Protein AF-A0A4Q9V3T0-F1 (afdb_monomer)

Organism: NCBI:txid2529275

Foldseek 3Di:
DDAAEAEEEALVLVVPDDVVLCPDPCNLPRYAYEPLRLVVNPDDPCNVSNVSRYDYDDPQLVVQLVVLVVPDDPPDPQCHNPVVRPNPCLSSSLSSQLVQQVVQVPDPRRHAYEYEDPRPVSCVSCVVSVHHYDYSVVVVVVSVVVD

Solvent-accessible surface area (backbone atoms only — not comparable to full-atom values): 8317 Å² total; per-residue (Å²): 133,86,73,53,64,34,37,39,48,38,50,70,39,56,69,71,49,52,73,70,58,65,65,31,70,52,42,66,71,34,39,36,28,38,46,59,29,55,70,66,59,67,83,53,98,59,42,79,62,56,60,75,29,53,38,82,82,47,75,67,35,54,54,39,30,51,59,54,57,72,72,52,55,95,84,59,48,75,48,40,26,78,93,73,75,39,46,77,32,44,52,50,49,50,18,45,45,50,51,54,39,62,64,25,72,80,47,95,81,46,57,45,53,30,39,32,41,81,51,66,45,56,47,53,52,26,56,78,65,79,39,53,68,43,38,49,69,60,49,51,51,56,49,64,79,59,109

pLDDT: mean 91.75, std 6.43, range [48.56, 98.25]

Sequence (147 aa):
MDIDTHYFLDTNALTRLHPKERTGNFFMKNCHIPSSVLNEVGDPIDKGKLSTLEYPINAKILEIVKRIMEKLDIHDTSLVNLYSNKGTADPFLVATAIYARDLEATKLFSTLYIVVSNDKAVRKICDCFDVETIDSTTFLTILKDNT

Mean predicted aligned error: 3.74 Å

Nearest PDB structures (foldseek):
  7qhy-assembly1_A  TM=5.490E-01  e=2.026E-03  Kluyveromyces lactis
  2hww-assembly2_B  TM=4.978E-01  e=1.595E-03  Homo sapiens
  7qhy-assembly2_B  TM=5.522E-01  e=4.414E-03  Kluyveromyces lactis
  5mq9-assembly1_A  TM=4.587E-01  e=3.938E-01  Bacillus subtilis subsp. subtilis str. 168
  5mq9-assembly2_B  TM=4.984E-01  e=9.670E-01  Bacillus subtilis subsp. subtilis str. 168

InterPro domains:
  IPR029060 PIN-like domain superfamily [SSF88723] (6-143)

Secondary structure (DSSP, 8-state):
-PPPEEEEE-HHHHHHS-TTGGGSHHHHHHEEEEHHHHHHS---TTHHHHGGGEE---HHHHHHHHHHHTTS-TT--SS-BTTTTBSTTHHHHHHHHHHHHHHHTT-SSPPEEEEE---HHHHHHHHHTT-EEE-HHHHHHHHHHT-

Structure (mmCIF, N/CA/C/O backbone):
data_AF-A0A4Q9V3T0-F1
#
_entry.id   AF-A0A4Q9V3T0-F1
#
loop_
_atom_site.group_PDB
_atom_site.id
_atom_site.type_symbol
_atom_site.label_atom_id
_atom_site.label_alt_id
_atom_site.label_comp_id
_atom_site.label_asym_id
_atom_site.label_entity_id
_atom_site.label_seq_id
_atom_site.pdbx_PDB_ins_code
_atom_site.Cartn_x
_atom_site.Cartn_y
_atom_site.Cartn_z
_atom_site.occupancy
_atom_site.B_iso_or_equiv
_atom_site.auth_seq_id
_atom_site.auth_comp_id
_atom_site.auth_asym_id
_atom_site.auth_atom_id
_atom_site.pdbx_PDB_model_num
ATOM 1 N N . MET A 1 1 ? -24.823 -2.079 5.001 1.00 48.56 1 MET A N 1
ATOM 2 C CA . MET A 1 1 ? -23.751 -2.564 5.888 1.00 48.56 1 MET A CA 1
ATOM 3 C C . MET A 1 1 ? -22.500 -1.959 5.305 1.00 48.56 1 MET A C 1
ATOM 5 O O . MET A 1 1 ? -22.189 -2.295 4.169 1.00 48.56 1 MET A O 1
ATOM 9 N N . ASP A 1 2 ? -21.922 -0.966 5.972 1.00 69.06 2 ASP A N 1
ATOM 10 C CA . ASP A 1 2 ? -20.731 -0.299 5.444 1.00 69.06 2 ASP A CA 1
ATOM 11 C C . ASP A 1 2 ? -19.568 -1.288 5.486 1.00 69.06 2 ASP A C 1
ATOM 13 O O . ASP A 1 2 ? -19.353 -1.958 6.499 1.00 69.06 2 ASP A O 1
ATOM 17 N N . ILE A 1 3 ? -18.886 -1.445 4.355 1.00 82.00 3 ILE A N 1
ATOM 18 C CA . ILE A 1 3 ? -17.708 -2.303 4.249 1.00 82.00 3 ILE A CA 1
ATOM 19 C C . ILE A 1 3 ? -16.568 -1.581 4.963 1.00 82.00 3 ILE A C 1
ATOM 21 O O . ILE A 1 3 ? -16.237 -0.442 4.625 1.00 82.00 3 ILE A O 1
ATOM 25 N N . ASP A 1 4 ? -15.973 -2.240 5.954 1.00 92.94 4 ASP A N 1
ATOM 26 C CA . ASP A 1 4 ? -14.787 -1.720 6.623 1.00 92.94 4 ASP A CA 1
ATOM 27 C C . ASP A 1 4 ? -13.656 -1.585 5.598 1.00 92.94 4 ASP A C 1
ATOM 29 O O . ASP A 1 4 ? -13.293 -2.561 4.946 1.00 92.94 4 ASP A O 1
ATOM 33 N N . THR A 1 5 ? -13.156 -0.364 5.398 1.00 96.00 5 THR A N 1
ATOM 34 C CA . THR A 1 5 ? -12.222 -0.041 4.311 1.00 96.00 5 THR A CA 1
ATOM 35 C C . THR A 1 5 ? -10.966 0.607 4.866 1.00 96.00 5 THR A C 1
ATOM 37 O O . THR A 1 5 ? -11.026 1.568 5.639 1.00 96.00 5 THR A O 1
ATOM 40 N N . HIS A 1 6 ? -9.823 0.092 4.437 1.00 97.50 6 HIS A N 1
ATOM 41 C CA . HIS A 1 6 ? -8.502 0.525 4.846 1.00 97.50 6 HIS A CA 1
ATOM 42 C C . HIS A 1 6 ? -7.625 0.862 3.638 1.00 97.50 6 HIS A C 1
ATOM 44 O O . HIS A 1 6 ? -7.780 0.300 2.554 1.00 97.50 6 HIS A O 1
ATOM 50 N N . TYR A 1 7 ? -6.681 1.778 3.841 1.00 97.88 7 TYR A N 1
ATOM 51 C CA . TYR A 1 7 ? -5.894 2.380 2.768 1.00 97.88 7 TYR A CA 1
ATOM 52 C C . TYR A 1 7 ? -4.398 2.213 3.015 1.00 97.88 7 TYR A C 1
ATOM 54 O O . TY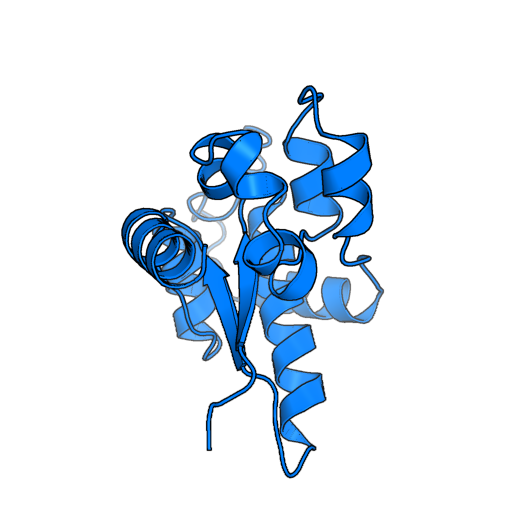R A 1 7 ? -3.908 2.565 4.086 1.00 97.88 7 TYR A O 1
ATOM 62 N N . PHE A 1 8 ? -3.666 1.732 2.012 1.00 97.94 8 PHE A N 1
ATOM 63 C CA . PHE A 1 8 ? -2.205 1.780 1.979 1.00 97.94 8 PHE A CA 1
ATOM 64 C C . PHE A 1 8 ? -1.754 2.911 1.064 1.00 97.94 8 PHE A C 1
ATOM 66 O O . PHE A 1 8 ? -2.127 2.936 -0.106 1.00 97.94 8 PHE A O 1
ATOM 73 N N . LEU A 1 9 ? -0.954 3.842 1.576 1.00 94.62 9 LEU A N 1
ATOM 74 C CA . LEU A 1 9 ? -0.525 5.015 0.816 1.00 94.62 9 LEU A CA 1
ATOM 75 C C . LEU A 1 9 ? 0.925 4.877 0.356 1.00 94.62 9 LEU A C 1
ATOM 77 O O . LEU A 1 9 ? 1.765 4.406 1.122 1.00 94.62 9 LEU A O 1
ATOM 81 N N . ASP A 1 10 ? 1.216 5.334 -0.863 1.00 92.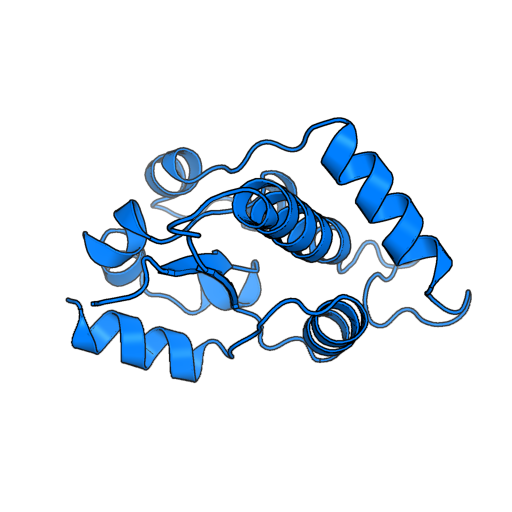12 10 ASP A N 1
ATOM 82 C CA . ASP A 1 10 ? 2.591 5.559 -1.316 1.00 92.12 10 ASP A CA 1
ATOM 83 C C . ASP A 1 10 ? 3.167 6.888 -0.778 1.00 92.12 10 ASP A C 1
ATOM 85 O O . ASP A 1 10 ? 2.463 7.744 -0.223 1.00 92.12 10 ASP A O 1
ATOM 89 N N . THR A 1 11 ? 4.477 7.079 -0.949 1.00 89.06 11 THR A N 1
ATOM 90 C CA . THR A 1 11 ? 5.189 8.293 -0.519 1.00 89.06 11 THR A CA 1
ATOM 91 C C . THR A 1 11 ? 4.620 9.557 -1.182 1.00 89.06 11 THR A C 1
ATOM 93 O O . THR A 1 11 ? 4.511 10.618 -0.556 1.00 89.06 11 THR A O 1
ATOM 96 N N . ASN A 1 12 ? 4.201 9.466 -2.445 1.00 88.38 12 ASN A N 1
ATOM 97 C CA . ASN A 1 12 ? 3.681 10.600 -3.211 1.00 88.38 12 ASN A CA 1
ATOM 98 C C . ASN A 1 12 ? 2.284 11.034 -2.739 1.00 88.38 12 ASN A C 1
ATOM 100 O O . ASN A 1 12 ? 1.993 12.226 -2.665 1.00 88.38 12 ASN A O 1
ATOM 104 N N . ALA A 1 13 ? 1.421 10.089 -2.389 1.00 90.81 13 ALA A N 1
ATOM 105 C CA . ALA A 1 13 ? 0.111 10.316 -1.810 1.00 90.81 13 ALA A CA 1
ATOM 106 C C . ALA A 1 13 ? 0.267 10.924 -0.416 1.00 90.81 13 ALA A C 1
ATOM 108 O O . ALA A 1 13 ? -0.346 11.951 -0.130 1.00 90.81 13 ALA A O 1
ATOM 109 N N . LEU A 1 14 ? 1.162 10.380 0.418 1.00 90.81 14 LEU A N 1
ATOM 110 C CA . LEU A 1 14 ? 1.442 10.910 1.759 1.00 90.81 14 LEU A CA 1
ATOM 111 C C . LEU A 1 14 ? 1.960 12.351 1.743 1.00 90.81 14 LEU A C 1
ATOM 113 O O . LEU A 1 14 ? 1.580 13.155 2.598 1.00 90.81 14 LEU A O 1
ATOM 117 N N . THR A 1 15 ? 2.831 12.696 0.794 1.00 88.06 15 THR A N 1
ATOM 118 C CA . THR A 1 15 ? 3.405 14.050 0.678 1.00 88.06 15 THR A CA 1
ATOM 119 C C . THR A 1 15 ? 2.416 15.085 0.145 1.00 88.06 15 THR A C 1
ATOM 121 O O . THR A 1 15 ? 2.603 16.277 0.385 1.00 88.06 15 THR A O 1
ATOM 124 N N . ARG A 1 16 ? 1.340 14.654 -0.525 1.00 89.75 16 ARG A N 1
ATOM 125 C CA . ARG A 1 16 ? 0.256 15.530 -0.999 1.00 89.75 16 ARG A CA 1
ATOM 126 C C . ARG A 1 16 ? -0.744 15.919 0.088 1.00 89.75 16 ARG A C 1
ATOM 128 O O . ARG A 1 16 ? -1.457 16.902 -0.094 1.00 89.75 16 ARG A O 1
ATOM 135 N N . LEU A 1 17 ? -0.799 15.171 1.187 1.00 90.31 17 LEU A N 1
ATOM 136 C CA . LEU A 1 17 ? -1.679 15.464 2.316 1.00 90.31 17 LEU A CA 1
ATOM 137 C C . LEU A 1 17 ? -1.060 16.520 3.232 1.00 90.31 17 LEU A C 1
ATOM 139 O O . LEU A 1 17 ? 0.120 16.453 3.592 1.00 90.31 17 LEU A O 1
ATOM 143 N N . HIS A 1 18 ? -1.875 17.469 3.681 1.00 89.94 18 HIS A N 1
ATOM 144 C CA . HIS A 1 18 ? -1.472 18.425 4.702 1.00 89.94 18 HIS A CA 1
ATOM 145 C C . HIS A 1 18 ? -1.306 17.704 6.058 1.00 89.94 18 HIS A C 1
ATOM 147 O O . HIS A 1 18 ? -2.102 16.820 6.379 1.00 89.94 18 HIS A O 1
ATOM 153 N N . PRO A 1 19 ? -0.366 18.106 6.939 1.00 88.44 19 PRO A N 1
ATOM 154 C CA . PRO A 1 19 ? -0.193 17.469 8.255 1.00 88.44 19 PRO A CA 1
ATOM 155 C C . PRO A 1 19 ? -1.474 17.393 9.109 1.00 88.44 19 PRO A C 1
ATOM 157 O O . PRO A 1 19 ? -1.654 16.484 9.913 1.00 88.44 19 PRO A O 1
ATOM 160 N N . LYS A 1 20 ? -2.401 18.342 8.928 1.00 88.38 20 LYS A N 1
ATOM 161 C CA . LYS A 1 20 ? -3.723 18.311 9.581 1.00 88.38 20 LYS A CA 1
ATOM 162 C C . LYS A 1 20 ? -4.592 17.145 9.093 1.00 88.38 20 LYS A C 1
ATOM 164 O O . LYS A 1 20 ? -5.267 16.526 9.901 1.00 88.38 20 LYS A O 1
ATOM 169 N N . GLU A 1 21 ? -4.539 16.828 7.803 1.00 91.06 21 GLU A N 1
ATOM 170 C CA . GLU A 1 21 ? -5.271 15.707 7.200 1.00 91.06 21 GLU A CA 1
ATOM 171 C C . GLU A 1 21 ? -4.667 14.370 7.654 1.00 91.06 21 GLU A C 1
ATOM 173 O O . GLU A 1 21 ? -5.393 13.477 8.079 1.00 91.06 21 GLU A O 1
ATOM 178 N N . ARG A 1 22 ? -3.328 14.276 7.701 1.00 90.56 22 ARG A N 1
ATOM 179 C CA . ARG A 1 22 ? -2.591 13.084 8.176 1.00 90.56 22 ARG A CA 1
ATOM 180 C C . ARG A 1 22 ? -2.740 12.788 9.666 1.00 90.56 22 ARG A C 1
ATOM 182 O O . ARG A 1 22 ? -2.277 11.763 10.147 1.00 90.56 22 ARG A O 1
ATOM 189 N N . THR A 1 23 ? -3.341 13.702 10.419 1.00 88.88 23 THR A N 1
ATOM 190 C CA . THR A 1 23 ? -3.559 13.546 11.861 1.00 88.88 23 THR A CA 1
ATOM 191 C C . THR A 1 23 ? -5.036 13.520 12.237 1.00 88.88 23 THR A C 1
ATOM 193 O O . THR A 1 23 ? -5.352 13.445 13.424 1.00 88.88 23 THR A O 1
ATOM 196 N N . GLY A 1 24 ? -5.931 13.556 11.245 1.00 90.81 24 GLY A N 1
ATOM 197 C CA . GLY A 1 24 ? -7.368 13.408 11.442 1.00 90.81 24 GLY A CA 1
ATOM 198 C C . GLY A 1 24 ? -7.754 11.987 11.857 1.00 90.81 24 GLY A C 1
ATOM 199 O O . GLY A 1 24 ? -7.066 11.020 11.534 1.00 90.81 24 GLY A O 1
ATOM 200 N N . ASN A 1 25 ? -8.886 11.855 12.554 1.00 92.94 25 ASN A N 1
ATOM 201 C CA . ASN A 1 25 ? -9.349 10.574 13.101 1.00 92.94 25 ASN A CA 1
ATOM 202 C C . ASN A 1 25 ? -9.530 9.501 12.022 1.00 92.94 25 ASN A C 1
ATOM 204 O O . ASN A 1 25 ? -9.120 8.362 12.230 1.00 92.94 25 ASN A O 1
ATOM 208 N N . PHE A 1 26 ? -10.109 9.869 10.875 1.00 94.56 26 PHE A N 1
AT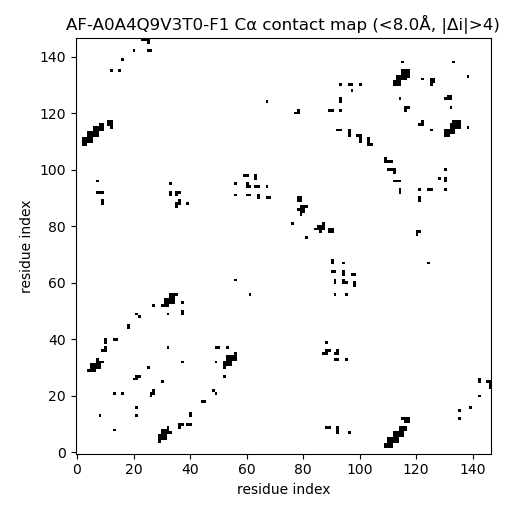OM 209 C CA . PHE A 1 26 ? -10.282 8.952 9.752 1.00 94.56 26 PHE A CA 1
ATOM 210 C C . PHE A 1 26 ? -8.935 8.417 9.260 1.00 94.56 26 PHE 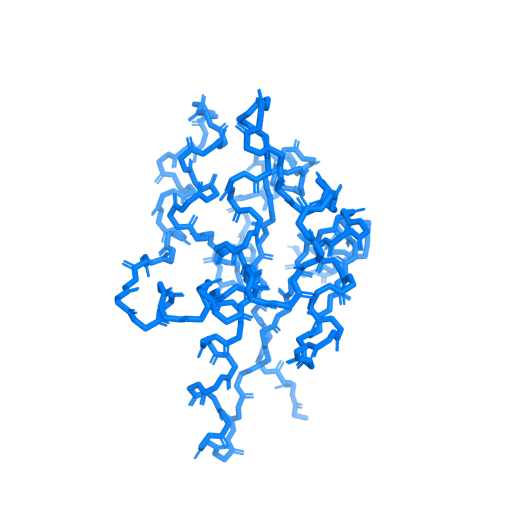A C 1
ATOM 212 O O . PHE A 1 26 ? -8.736 7.208 9.189 1.00 94.56 26 PHE A O 1
ATOM 219 N N . PHE A 1 27 ? -7.975 9.311 9.000 1.00 95.19 27 PHE A N 1
ATOM 220 C CA . PHE A 1 27 ? -6.647 8.918 8.538 1.00 95.19 27 PHE A CA 1
ATOM 221 C C . PHE A 1 27 ? -5.961 7.989 9.545 1.00 95.19 27 PHE A C 1
ATOM 223 O O . PHE A 1 27 ? -5.517 6.905 9.183 1.00 95.19 27 PHE A O 1
ATOM 230 N N . MET A 1 28 ? -5.957 8.364 10.826 1.00 94.62 28 MET A N 1
ATOM 231 C CA . MET A 1 28 ? -5.295 7.584 11.874 1.00 94.62 28 MET A CA 1
ATOM 232 C C . MET A 1 28 ? -5.934 6.210 12.124 1.00 94.62 28 MET A C 1
ATOM 234 O O . MET A 1 28 ? -5.276 5.328 12.668 1.00 94.62 28 MET A O 1
ATOM 238 N N . LYS A 1 29 ? -7.211 6.027 11.773 1.00 95.12 29 LYS A N 1
ATOM 239 C CA . LYS A 1 29 ? -7.938 4.768 11.972 1.00 95.12 29 LYS A CA 1
ATOM 240 C C . LYS A 1 29 ? -7.886 3.860 10.744 1.00 95.12 29 LYS A C 1
ATOM 242 O O . LYS A 1 29 ? -7.775 2.645 10.888 1.00 95.12 29 LYS A O 1
ATOM 247 N N . ASN A 1 30 ? -8.003 4.437 9.552 1.00 96.50 30 ASN A N 1
ATOM 248 C CA . ASN A 1 30 ? -8.235 3.690 8.318 1.00 96.50 30 ASN A CA 1
ATOM 249 C C . ASN A 1 30 ? -6.989 3.595 7.426 1.00 96.50 30 ASN A C 1
ATOM 251 O O . ASN A 1 30 ? -6.988 2.798 6.491 1.00 96.50 30 ASN A O 1
ATOM 255 N N . CYS A 1 31 ? -5.924 4.353 7.692 1.00 96.56 31 CYS A N 1
ATOM 256 C CA . CYS A 1 31 ? -4.715 4.338 6.866 1.00 96.56 31 CYS A CA 1
ATOM 257 C C . CYS A 1 31 ? -3.579 3.539 7.499 1.00 96.56 31 CYS A C 1
ATOM 259 O O . CYS A 1 31 ? -3.391 3.546 8.712 1.00 96.56 31 CYS A O 1
ATOM 261 N N . HIS A 1 32 ? -2.788 2.906 6.640 1.00 96.56 32 HIS A N 1
ATOM 262 C CA . HIS A 1 32 ? -1.611 2.121 6.986 1.00 96.56 32 HIS A CA 1
ATOM 263 C C . HIS A 1 32 ? -0.461 2.476 6.045 1.00 96.56 32 HIS A C 1
ATOM 265 O O . HIS A 1 32 ? -0.668 2.783 4.868 1.00 96.56 32 HIS A O 1
ATOM 271 N N . ILE A 1 33 ? 0.767 2.420 6.550 1.00 95.00 33 ILE A N 1
ATOM 272 C CA . ILE A 1 33 ? 1.972 2.794 5.807 1.00 95.00 33 ILE A CA 1
ATOM 273 C C . ILE A 1 33 ? 2.968 1.639 5.905 1.00 95.00 33 ILE A C 1
ATOM 275 O O . ILE A 1 33 ? 3.513 1.411 6.984 1.00 95.00 33 ILE A O 1
ATOM 279 N N . PRO A 1 34 ? 3.245 0.902 4.817 1.00 95.19 34 PRO A N 1
ATOM 280 C CA . PRO A 1 34 ? 4.270 -0.139 4.837 1.00 95.19 34 PRO A CA 1
ATOM 281 C C . PRO A 1 34 ? 5.616 0.415 5.321 1.00 95.19 34 PRO A C 1
ATOM 283 O O . PRO A 1 34 ? 5.991 1.521 4.924 1.00 95.19 34 PRO A O 1
ATOM 286 N N . SER A 1 35 ? 6.378 -0.344 6.121 1.00 93.44 35 SER A N 1
ATOM 287 C CA . SER A 1 35 ? 7.676 0.131 6.648 1.00 93.44 35 SER A CA 1
ATOM 288 C C . SER A 1 35 ? 8.615 0.637 5.545 1.00 93.44 35 SER A C 1
ATOM 290 O O . SER A 1 35 ? 9.363 1.590 5.745 1.00 93.44 35 SER A O 1
ATOM 292 N N . SER A 1 36 ? 8.567 0.022 4.358 1.00 90.75 36 SER A N 1
ATOM 293 C CA . SER A 1 36 ? 9.334 0.446 3.181 1.00 90.75 36 SER A CA 1
ATOM 294 C C . SER A 1 36 ? 8.996 1.871 2.731 1.00 90.75 36 SER A C 1
ATOM 296 O O . SER A 1 36 ? 9.907 2.640 2.443 1.00 90.75 36 SER A O 1
ATOM 298 N N . VAL A 1 37 ? 7.709 2.228 2.713 1.00 92.25 37 VAL A N 1
ATOM 299 C CA . VAL A 1 37 ? 7.223 3.569 2.357 1.00 92.25 37 VAL A CA 1
ATOM 300 C C . VAL A 1 37 ? 7.577 4.560 3.462 1.00 92.25 37 VAL A C 1
ATOM 302 O O . VAL A 1 37 ? 8.081 5.647 3.192 1.00 92.25 37 VAL A O 1
ATOM 305 N N . LEU A 1 38 ? 7.385 4.175 4.728 1.00 90.81 38 LEU A N 1
ATOM 306 C CA . LEU A 1 38 ? 7.704 5.036 5.868 1.00 90.81 38 LEU A CA 1
ATOM 307 C C . LEU A 1 38 ? 9.188 5.446 5.884 1.00 90.81 38 LEU A C 1
ATOM 309 O O . LEU A 1 38 ? 9.508 6.590 6.205 1.00 90.81 38 LEU A O 1
ATOM 313 N N . ASN A 1 39 ? 10.081 4.535 5.491 1.00 87.62 39 ASN A N 1
ATOM 314 C CA . ASN A 1 39 ? 11.515 4.804 5.372 1.00 87.62 39 ASN A CA 1
ATOM 315 C C . ASN A 1 39 ? 11.867 5.752 4.209 1.00 87.62 39 ASN A C 1
ATOM 317 O O . ASN A 1 39 ? 12.905 6.409 4.263 1.00 87.62 39 ASN A O 1
ATOM 321 N N . GLU A 1 40 ? 11.024 5.845 3.177 1.00 86.94 40 GLU A N 1
ATOM 322 C CA . GLU A 1 40 ? 11.235 6.718 2.013 1.00 86.94 40 GLU A CA 1
ATOM 323 C C . GLU A 1 40 ? 10.723 8.149 2.245 1.00 86.94 40 GLU A C 1
ATOM 325 O O . GLU A 1 40 ? 11.309 9.110 1.747 1.00 86.94 40 GLU A O 1
ATOM 330 N N . VAL A 1 41 ? 9.676 8.313 3.060 1.00 83.38 41 VAL A N 1
ATOM 331 C CA . VAL A 1 41 ? 9.012 9.600 3.361 1.00 83.38 41 VAL A CA 1
ATOM 332 C C . VAL A 1 41 ? 9.943 10.651 4.007 1.00 83.38 41 VAL A C 1
ATOM 334 O O . VAL A 1 41 ? 9.604 11.836 4.062 1.00 83.38 41 VAL A O 1
ATOM 337 N N . GLY A 1 42 ? 11.143 10.269 4.452 1.00 79.62 42 GLY A N 1
ATOM 338 C CA . GLY A 1 42 ? 12.146 11.189 4.991 1.00 79.62 42 GLY A CA 1
ATOM 339 C C . GLY A 1 42 ? 11.867 11.567 6.447 1.00 79.62 42 GLY A C 1
ATOM 340 O O . GLY A 1 42 ? 11.740 10.689 7.304 1.00 79.62 42 GLY A O 1
ATOM 341 N N . ASP A 1 43 ? 11.821 12.868 6.755 1.00 81.00 43 ASP A N 1
ATOM 342 C CA . ASP A 1 43 ? 11.631 13.371 8.127 1.00 81.00 43 ASP A CA 1
ATOM 343 C C . ASP A 1 43 ? 10.542 14.457 8.238 1.00 81.00 43 ASP A C 1
ATOM 345 O O . ASP A 1 43 ? 10.832 15.625 8.505 1.00 81.00 43 ASP A O 1
ATOM 349 N N . PRO A 1 44 ? 9.264 14.118 7.977 1.00 80.25 44 PRO A N 1
ATOM 350 C CA . PRO A 1 44 ? 8.174 15.076 8.117 1.00 80.25 44 PRO A CA 1
ATOM 351 C C . PRO A 1 44 ? 7.937 15.451 9.590 1.00 80.25 44 PRO A C 1
ATOM 353 O O . PRO A 1 44 ? 8.174 14.660 10.500 1.00 80.25 44 PRO A O 1
ATOM 356 N N . ILE A 1 45 ? 7.394 16.649 9.831 1.00 81.12 45 ILE A N 1
ATOM 357 C CA . ILE A 1 45 ? 7.161 17.192 11.185 1.00 81.12 45 ILE A CA 1
ATOM 358 C C . ILE A 1 45 ? 6.274 16.297 12.074 1.00 81.12 45 ILE A C 1
ATOM 360 O O . ILE A 1 45 ? 6.369 16.312 13.297 1.00 81.12 45 ILE A O 1
ATOM 364 N N . ASP A 1 46 ? 5.407 15.508 11.451 1.00 84.38 46 ASP A N 1
ATOM 365 C CA . ASP A 1 46 ? 4.456 14.570 12.040 1.00 84.38 46 ASP A CA 1
ATOM 366 C C . ASP A 1 46 ? 4.907 13.105 11.922 1.00 84.38 46 ASP A C 1
ATOM 368 O O . ASP A 1 46 ? 4.105 12.201 12.164 1.00 84.38 46 ASP A O 1
ATOM 372 N N . LYS A 1 47 ? 6.186 12.840 11.616 1.00 85.19 47 LYS A N 1
ATOM 373 C CA . LYS A 1 47 ? 6.735 11.480 11.477 1.00 85.19 47 LYS A CA 1
ATOM 374 C C . LYS A 1 47 ? 6.411 10.580 12.659 1.00 85.19 47 LYS A C 1
ATOM 376 O O . LYS A 1 47 ? 6.003 9.451 12.444 1.00 85.19 47 LYS A O 1
ATOM 381 N N . GLY A 1 48 ? 6.508 11.088 13.889 1.00 86.00 48 GLY A N 1
ATOM 382 C CA . GLY A 1 48 ? 6.179 10.304 15.083 1.00 86.00 48 GLY A CA 1
ATOM 383 C C . GLY A 1 48 ? 4.741 9.771 15.088 1.00 86.00 48 GLY A C 1
ATOM 384 O O . GLY A 1 48 ? 4.506 8.682 15.598 1.00 86.00 48 GLY A O 1
ATOM 385 N N . LYS A 1 49 ? 3.790 10.496 14.482 1.00 88.31 49 LYS A N 1
ATOM 386 C CA . LYS A 1 49 ? 2.412 10.020 14.289 1.00 88.31 49 LYS A CA 1
ATOM 387 C C . LYS A 1 49 ? 2.301 9.082 13.090 1.00 88.31 49 LYS A C 1
ATOM 389 O O . LYS A 1 49 ? 1.632 8.066 13.191 1.00 88.31 49 LYS A O 1
ATOM 394 N N . LEU A 1 50 ? 2.981 9.370 11.981 1.00 90.44 50 LEU A N 1
ATOM 395 C CA . LEU A 1 50 ? 2.997 8.466 10.822 1.00 90.44 50 LEU A CA 1
ATOM 396 C C . LEU A 1 50 ? 3.588 7.094 11.173 1.00 90.44 50 LEU A C 1
ATOM 398 O O . LEU A 1 50 ? 3.085 6.077 10.709 1.00 90.44 50 LEU A O 1
ATOM 402 N N . SER A 1 51 ? 4.586 7.048 12.056 1.00 91.62 51 SER A N 1
ATOM 403 C CA . SER A 1 51 ? 5.169 5.803 12.557 1.00 91.62 51 SER A CA 1
ATOM 404 C C . SER A 1 51 ? 4.184 4.936 13.341 1.00 91.62 51 SER A C 1
ATOM 406 O O . SER A 1 51 ? 4.380 3.730 13.409 1.00 91.62 51 SER A O 1
ATOM 408 N N . THR A 1 52 ? 3.101 5.489 13.902 1.00 94.06 52 THR A N 1
ATOM 409 C CA . THR A 1 52 ? 2.073 4.659 14.559 1.00 94.06 52 THR A CA 1
ATOM 410 C C . THR A 1 52 ? 1.165 3.945 13.560 1.00 94.06 52 THR A C 1
ATOM 412 O O . THR A 1 52 ? 0.395 3.082 13.964 1.00 94.06 52 THR A O 1
ATOM 415 N N . LEU A 1 53 ? 1.229 4.320 12.280 1.00 95.19 53 LEU A N 1
ATOM 416 C CA . LEU A 1 53 ? 0.497 3.692 11.177 1.00 95.19 53 LEU A CA 1
ATOM 417 C C . LEU A 1 53 ? 1.365 2.683 10.420 1.00 95.19 53 LEU A C 1
ATOM 419 O O . LEU A 1 53 ? 0.980 2.223 9.346 1.00 95.19 53 LEU A O 1
ATOM 423 N N . GLU A 1 54 ? 2.554 2.374 10.942 1.00 95.25 54 GLU A N 1
ATOM 424 C CA . GLU A 1 54 ? 3.474 1.444 10.308 1.00 95.25 54 GLU A CA 1
ATOM 425 C C . GLU A 1 54 ? 2.839 0.057 10.154 1.00 95.25 54 GLU A C 1
ATOM 427 O O . GLU A 1 54 ? 2.381 -0.558 11.119 1.00 95.25 54 GLU A O 1
ATOM 432 N N . TYR A 1 55 ? 2.874 -0.461 8.929 1.00 95.81 55 TYR A N 1
ATOM 433 C CA . TYR A 1 55 ? 2.564 -1.845 8.624 1.00 95.81 55 TYR A CA 1
ATOM 434 C C . TYR A 1 55 ? 3.877 -2.622 8.436 1.00 95.81 55 TYR A C 1
ATOM 436 O O . TYR A 1 55 ? 4.584 -2.395 7.444 1.00 95.81 55 TYR A O 1
ATOM 444 N N . PRO A 1 56 ? 4.226 -3.535 9.362 1.00 94.75 56 PRO A N 1
ATOM 445 C CA . PRO A 1 56 ? 5.533 -4.174 9.377 1.00 94.75 56 PRO A CA 1
ATOM 446 C C . PRO A 1 56 ? 5.713 -5.144 8.210 1.00 94.75 56 PRO A C 1
ATOM 448 O O . PRO A 1 56 ? 4.855 -5.984 7.923 1.00 94.75 56 PRO A O 1
ATOM 451 N N . ILE A 1 57 ? 6.885 -5.085 7.579 1.00 93.56 57 ILE A N 1
ATOM 452 C CA . ILE A 1 57 ? 7.277 -6.047 6.546 1.00 93.56 57 ILE A CA 1
ATOM 453 C C . ILE A 1 57 ? 7.691 -7.369 7.200 1.00 93.56 57 ILE A C 1
ATOM 455 O O . ILE A 1 57 ? 8.570 -7.413 8.059 1.00 93.56 57 ILE A O 1
ATOM 459 N N . ASN A 1 58 ? 7.079 -8.467 6.759 1.00 94.81 58 ASN A N 1
ATOM 460 C CA . ASN A 1 58 ? 7.377 -9.818 7.229 1.00 94.81 58 ASN A CA 1
ATOM 461 C C . ASN A 1 58 ? 7.819 -10.738 6.073 1.00 94.81 58 ASN A C 1
ATOM 463 O O . ASN A 1 58 ? 7.802 -10.361 4.898 1.00 94.81 58 ASN A O 1
ATOM 467 N N . ALA A 1 59 ? 8.202 -11.975 6.401 1.00 96.81 59 ALA A N 1
ATOM 468 C CA . ALA A 1 59 ? 8.686 -12.945 5.416 1.00 96.81 59 ALA A CA 1
ATOM 469 C C . ALA A 1 59 ? 7.662 -13.274 4.312 1.00 96.81 59 ALA A C 1
ATOM 471 O O . ALA A 1 59 ? 8.058 -13.546 3.180 1.00 96.81 59 ALA A O 1
ATOM 472 N N . LYS A 1 60 ? 6.357 -13.219 4.611 1.00 97.25 60 LYS A N 1
ATOM 473 C CA . LYS A 1 60 ? 5.294 -13.466 3.627 1.00 97.25 60 LYS A CA 1
ATOM 474 C C . LYS A 1 60 ? 5.147 -12.320 2.638 1.00 97.25 60 LYS A C 1
ATOM 476 O O . LYS A 1 60 ? 4.995 -12.571 1.446 1.00 97.25 60 LYS A O 1
ATOM 481 N N . ILE A 1 61 ? 5.303 -11.083 3.096 1.00 97.19 61 ILE A N 1
ATOM 482 C CA . ILE A 1 61 ? 5.361 -9.924 2.201 1.00 97.19 61 ILE A CA 1
ATOM 483 C C . ILE A 1 61 ? 6.574 -10.041 1.268 1.00 97.19 61 ILE A C 1
ATOM 485 O O . ILE A 1 61 ? 6.429 -9.855 0.065 1.00 97.19 61 ILE A O 1
ATOM 489 N N . LEU A 1 62 ? 7.745 -10.447 1.774 1.00 95.94 62 LEU A N 1
ATOM 490 C CA . LEU A 1 62 ? 8.932 -10.673 0.933 1.00 95.94 62 LEU A CA 1
ATOM 491 C C . LEU A 1 62 ? 8.727 -11.772 -0.122 1.00 95.94 62 LEU A C 1
ATOM 493 O O . LEU A 1 62 ? 9.215 -11.652 -1.245 1.00 95.94 62 LEU A O 1
ATOM 497 N N . GLU A 1 63 ? 8.009 -12.841 0.220 1.00 97.50 63 GLU A N 1
ATOM 498 C CA . GLU A 1 63 ? 7.630 -13.899 -0.724 1.00 97.50 63 GLU A CA 1
ATOM 499 C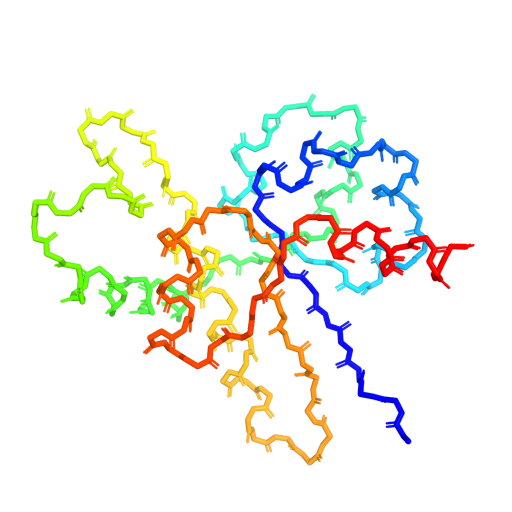 C . GLU A 1 63 ? 6.742 -13.349 -1.854 1.00 97.50 63 GLU A C 1
ATOM 501 O O . GLU A 1 63 ? 6.955 -13.663 -3.025 1.00 97.50 63 GLU A O 1
ATOM 506 N N . ILE A 1 64 ? 5.800 -12.462 -1.528 1.00 97.81 64 ILE A N 1
ATOM 507 C CA . ILE A 1 64 ? 4.946 -11.797 -2.519 1.00 97.81 64 ILE A CA 1
ATOM 508 C C . ILE A 1 64 ? 5.744 -10.802 -3.369 1.00 97.81 64 ILE A C 1
ATOM 510 O O . ILE A 1 64 ? 5.549 -10.769 -4.582 1.00 97.81 64 ILE A O 1
ATOM 514 N N . VAL A 1 65 ? 6.686 -10.053 -2.786 1.00 96.62 65 VAL A N 1
ATOM 515 C CA . VAL A 1 65 ? 7.584 -9.170 -3.553 1.00 96.62 65 VAL A CA 1
ATOM 516 C C . VAL A 1 65 ? 8.316 -9.963 -4.635 1.00 96.62 65 VAL A C 1
ATOM 518 O O . VAL A 1 65 ? 8.348 -9.527 -5.781 1.00 96.62 65 VAL A O 1
ATOM 521 N N . LYS A 1 66 ? 8.835 -11.158 -4.325 1.00 95.81 66 LYS A N 1
ATOM 522 C CA . LYS A 1 66 ? 9.466 -12.023 -5.340 1.00 95.81 66 LYS A CA 1
ATOM 523 C C . LYS A 1 66 ? 8.506 -12.353 -6.484 1.00 95.81 66 LYS A C 1
ATOM 525 O O . LYS A 1 66 ? 8.871 -12.180 -7.640 1.00 95.81 66 LYS A O 1
ATOM 530 N N . ARG A 1 67 ? 7.264 -12.732 -6.167 1.00 96.31 67 ARG A N 1
ATOM 531 C CA . ARG A 1 67 ? 6.220 -13.035 -7.165 1.00 96.31 67 ARG A CA 1
ATOM 532 C C . ARG A 1 67 ? 5.858 -11.827 -8.034 1.00 96.31 67 ARG A C 1
ATOM 534 O O . ARG A 1 67 ? 5.539 -11.997 -9.207 1.00 96.31 67 ARG A O 1
ATOM 541 N N . ILE A 1 68 ? 5.874 -10.618 -7.469 1.00 95.19 68 ILE A N 1
ATOM 542 C CA . ILE A 1 68 ? 5.686 -9.377 -8.234 1.00 95.19 68 ILE A CA 1
ATOM 543 C C . ILE A 1 68 ? 6.852 -9.195 -9.204 1.00 95.19 68 ILE A C 1
ATOM 545 O O . ILE A 1 68 ? 6.624 -9.015 -10.396 1.00 95.19 68 ILE A O 1
ATOM 549 N N . MET A 1 69 ? 8.088 -9.297 -8.709 1.00 93.19 69 MET A N 1
ATOM 550 C CA . MET A 1 69 ? 9.295 -9.113 -9.520 1.00 93.19 69 MET A CA 1
ATOM 551 C C . MET A 1 69 ? 9.408 -10.147 -10.649 1.00 93.19 69 MET A C 1
ATOM 553 O O . MET A 1 69 ? 9.849 -9.801 -11.737 1.00 93.19 69 MET A O 1
ATOM 557 N N . GLU A 1 70 ? 8.957 -11.386 -10.434 1.00 92.69 70 GLU A N 1
ATOM 558 C CA . GLU A 1 70 ? 8.906 -12.441 -11.461 1.00 92.69 70 GLU A CA 1
ATOM 559 C C . GLU A 1 70 ? 7.942 -12.136 -12.621 1.00 92.69 70 GLU A C 1
ATOM 561 O O . GLU A 1 70 ? 8.084 -12.711 -13.699 1.00 92.69 70 GLU A O 1
ATOM 566 N N . LYS A 1 71 ? 6.958 -11.249 -12.425 1.00 89.38 71 LYS A N 1
ATOM 567 C CA . LYS A 1 71 ? 6.024 -10.821 -13.482 1.00 89.38 71 LYS A CA 1
ATOM 568 C C . LYS A 1 71 ? 6.525 -9.628 -14.296 1.00 89.38 71 LYS A C 1
ATOM 570 O O . LYS A 1 71 ? 5.898 -9.296 -15.302 1.00 89.38 71 LYS A O 1
ATOM 575 N N . LEU A 1 72 ? 7.586 -8.959 -13.854 1.00 88.19 72 LEU A N 1
ATOM 576 C CA . LEU A 1 72 ? 8.140 -7.805 -14.554 1.00 88.19 72 LEU A CA 1
ATOM 577 C C . LEU A 1 72 ? 9.077 -8.266 -15.669 1.00 88.19 72 LEU A C 1
ATOM 579 O O . LEU A 1 72 ? 9.840 -9.217 -15.509 1.00 88.19 72 LEU A O 1
ATOM 583 N N . ASP A 1 73 ? 9.033 -7.563 -16.798 1.00 88.62 73 ASP A N 1
ATOM 584 C CA . ASP A 1 73 ? 10.067 -7.714 -17.816 1.00 88.62 73 ASP A CA 1
ATOM 585 C C . ASP A 1 73 ? 11.397 -7.166 -17.275 1.00 88.62 73 ASP A C 1
ATOM 587 O O . ASP A 1 73 ? 11.419 -6.153 -16.577 1.00 88.62 73 ASP A O 1
ATOM 591 N N . ILE A 1 74 ? 12.517 -7.810 -17.607 1.00 85.75 74 ILE A N 1
ATOM 592 C CA . ILE A 1 74 ? 13.844 -7.418 -17.102 1.00 85.75 74 ILE A CA 1
ATOM 593 C C . ILE A 1 74 ? 14.272 -6.003 -17.532 1.00 85.75 74 ILE A C 1
ATOM 595 O O . ILE A 1 74 ? 15.175 -5.425 -16.926 1.00 85.75 74 ILE A O 1
ATOM 599 N N . HIS A 1 75 ? 13.655 -5.447 -18.576 1.00 86.88 75 HIS A N 1
ATOM 600 C CA . HIS A 1 75 ? 13.879 -4.085 -19.055 1.00 86.88 75 HIS A CA 1
ATOM 601 C C . HIS A 1 75 ? 12.799 -3.102 -18.580 1.00 86.88 75 HIS A C 1
ATOM 603 O O . HIS A 1 75 ? 12.941 -1.892 -18.790 1.00 86.88 75 HIS A O 1
ATOM 609 N N . ASP A 1 76 ? 11.739 -3.584 -17.925 1.00 87.81 76 ASP A N 1
ATOM 610 C CA . ASP A 1 76 ? 10.723 -2.734 -17.315 1.00 87.81 76 ASP A CA 1
ATOM 611 C C . ASP A 1 76 ? 11.262 -2.126 -16.014 1.00 87.81 76 ASP A C 1
ATOM 613 O O . ASP A 1 76 ? 11.437 -2.789 -14.995 1.00 87.81 76 ASP A O 1
ATOM 617 N N . THR A 1 77 ? 11.526 -0.823 -16.063 1.00 89.31 77 THR A N 1
ATOM 618 C CA . THR A 1 77 ? 11.995 -0.027 -14.919 1.00 89.31 77 THR A CA 1
ATOM 619 C C . THR A 1 77 ? 10.907 0.887 -14.359 1.00 89.31 77 THR A C 1
ATOM 621 O O . THR A 1 77 ? 11.207 1.788 -13.576 1.00 89.31 77 THR A O 1
ATOM 624 N N . SER A 1 78 ? 9.651 0.696 -14.779 1.00 90.50 78 SER A N 1
ATOM 625 C CA . SER A 1 78 ? 8.544 1.582 -14.415 1.00 90.50 78 SER A CA 1
ATOM 626 C C . SER A 1 78 ? 8.088 1.408 -12.968 1.00 90.50 78 SER A C 1
ATOM 628 O O . SER A 1 78 ? 7.830 2.411 -12.318 1.00 90.50 78 SER A O 1
ATOM 630 N N . LEU A 1 79 ? 8.032 0.170 -12.457 1.00 88.50 79 LEU A N 1
ATOM 631 C CA . LEU A 1 79 ? 7.673 -0.098 -11.056 1.00 88.50 79 LEU A CA 1
ATOM 632 C C . LEU A 1 79 ? 8.861 0.107 -10.113 1.00 88.50 79 LEU A C 1
ATOM 634 O O . LEU A 1 79 ? 8.721 0.657 -9.033 1.00 88.50 79 LEU A O 1
ATOM 638 N N . VAL A 1 80 ? 10.038 -0.373 -10.508 1.00 89.38 80 VAL A N 1
ATOM 639 C CA . VAL A 1 80 ? 11.265 -0.206 -9.733 1.00 89.38 80 VAL A CA 1
ATOM 640 C C . VAL A 1 80 ? 12.430 -0.036 -10.687 1.00 89.38 80 VAL A C 1
ATOM 642 O O . VAL A 1 80 ? 12.662 -0.842 -11.587 1.00 89.38 80 VAL A O 1
ATOM 645 N N . ASN A 1 81 ? 13.198 1.024 -10.480 1.00 88.62 81 ASN A N 1
ATOM 646 C CA . ASN A 1 81 ? 14.397 1.290 -11.248 1.00 88.62 81 ASN A CA 1
ATOM 647 C C . ASN A 1 81 ? 15.621 1.080 -10.358 1.00 88.62 81 ASN A C 1
ATOM 649 O O . ASN A 1 81 ? 16.131 2.015 -9.734 1.00 88.62 81 ASN A O 1
ATOM 653 N N . LEU A 1 82 ? 16.108 -0.164 -10.340 1.00 82.88 82 LEU A N 1
ATOM 654 C CA . LEU A 1 82 ? 17.277 -0.577 -9.559 1.00 82.88 82 LEU A CA 1
ATOM 655 C C . LEU A 1 82 ? 18.560 0.158 -9.975 1.00 82.88 82 LEU A C 1
ATOM 657 O O . LEU A 1 82 ? 19.406 0.427 -9.129 1.00 82.88 82 LEU A O 1
ATOM 661 N N . TYR A 1 83 ? 18.685 0.553 -11.246 1.00 81.88 83 TYR A N 1
ATOM 662 C CA . TYR A 1 83 ? 19.847 1.301 -11.744 1.00 81.88 83 TYR A CA 1
ATOM 663 C C . TYR A 1 83 ? 19.921 2.732 -11.202 1.00 81.88 83 TYR A C 1
ATOM 665 O O . TYR A 1 83 ? 20.998 3.322 -11.159 1.00 81.88 83 TYR A O 1
ATOM 673 N N . SER A 1 84 ? 18.782 3.294 -10.795 1.00 85.12 84 SER A N 1
ATOM 674 C CA . SER A 1 84 ? 18.685 4.651 -10.245 1.00 85.12 84 SER A CA 1
ATOM 675 C C . SER A 1 84 ? 18.268 4.689 -8.774 1.00 85.12 84 SER A C 1
ATOM 677 O O . SER A 1 84 ? 18.112 5.777 -8.224 1.00 85.12 84 SER A O 1
ATOM 679 N N . ASN A 1 85 ? 18.096 3.518 -8.147 1.00 80.50 85 ASN A N 1
ATOM 680 C CA . ASN A 1 85 ? 17.572 3.350 -6.791 1.00 80.50 85 ASN A CA 1
ATOM 681 C C . ASN A 1 85 ? 16.239 4.098 -6.563 1.00 80.50 85 ASN A C 1
ATOM 683 O O . ASN A 1 85 ? 16.090 4.831 -5.587 1.00 80.50 85 ASN A O 1
ATOM 687 N N . LYS A 1 86 ? 15.282 3.947 -7.489 1.00 84.38 86 LYS A N 1
ATOM 688 C CA . LYS A 1 86 ? 13.950 4.582 -7.429 1.00 84.38 86 LYS A CA 1
ATOM 689 C C . LYS A 1 86 ? 12.830 3.546 -7.423 1.00 84.38 86 LYS A C 1
ATOM 691 O O . LYS A 1 86 ? 12.978 2.502 -8.057 1.00 84.38 86 LYS A O 1
ATOM 696 N N . GLY A 1 87 ? 11.722 3.854 -6.746 1.00 85.62 87 GLY A N 1
ATOM 697 C CA . GLY A 1 87 ? 10.545 2.976 -6.669 1.00 85.62 87 GLY A CA 1
ATOM 698 C C . GLY A 1 87 ? 10.784 1.712 -5.840 1.00 85.62 87 GLY A C 1
ATOM 699 O O . GLY A 1 87 ? 10.112 0.704 -6.008 1.00 85.62 87 GLY A O 1
ATOM 700 N N . THR A 1 88 ? 11.783 1.707 -4.952 1.00 87.94 88 THR A N 1
ATOM 701 C CA . THR A 1 88 ? 12.108 0.513 -4.153 1.00 87.94 88 THR A CA 1
ATOM 702 C C . THR A 1 88 ? 11.014 0.172 -3.147 1.00 87.94 88 THR A C 1
ATOM 704 O O . THR A 1 88 ? 10.896 -0.991 -2.770 1.00 87.94 88 THR A O 1
ATOM 707 N N . ALA A 1 89 ? 10.199 1.149 -2.738 1.00 92.19 89 ALA A N 1
ATOM 708 C CA . ALA A 1 89 ? 9.055 0.941 -1.859 1.00 92.19 89 ALA A CA 1
ATOM 709 C C . ALA A 1 89 ? 7.816 0.394 -2.592 1.00 92.19 89 ALA A C 1
ATOM 711 O O . ALA A 1 89 ? 6.985 -0.258 -1.955 1.00 92.19 89 ALA A O 1
ATOM 712 N N . ASP A 1 90 ? 7.714 0.586 -3.909 1.00 94.50 90 ASP A N 1
ATOM 713 C CA . ASP A 1 90 ? 6.510 0.287 -4.692 1.00 94.50 90 ASP A CA 1
ATOM 714 C C . ASP A 1 90 ? 6.167 -1.214 -4.723 1.00 94.50 90 ASP A C 1
ATOM 716 O O . ASP A 1 90 ? 5.024 -1.568 -4.413 1.00 94.50 90 ASP A O 1
ATOM 720 N N . PRO A 1 91 ? 7.116 -2.148 -4.965 1.00 95.12 91 PRO A N 1
ATOM 721 C CA . PRO A 1 91 ? 6.825 -3.578 -4.860 1.00 95.12 91 PRO A CA 1
ATOM 722 C C . PRO A 1 91 ? 6.350 -3.992 -3.464 1.00 95.12 91 PRO A C 1
ATOM 724 O O . PRO A 1 91 ? 5.509 -4.880 -3.335 1.00 95.12 91 PRO A O 1
ATOM 727 N N . PHE A 1 92 ? 6.868 -3.354 -2.411 1.00 96.50 92 PHE A N 1
ATOM 728 C CA . PHE A 1 92 ? 6.478 -3.654 -1.034 1.00 96.50 92 PHE A CA 1
ATOM 729 C C . PHE A 1 92 ? 5.088 -3.117 -0.702 1.00 96.50 92 PHE A C 1
ATOM 731 O O . PHE A 1 92 ? 4.342 -3.790 0.009 1.00 96.50 92 PHE A O 1
ATOM 738 N N . LEU A 1 93 ? 4.722 -1.947 -1.227 1.00 97.25 93 LEU A N 1
ATOM 739 C CA . LEU A 1 93 ? 3.376 -1.397 -1.101 1.00 97.25 93 LEU A CA 1
ATOM 740 C C . LEU A 1 93 ? 2.341 -2.360 -1.684 1.00 97.25 93 LEU A C 1
ATOM 742 O O . LEU A 1 93 ? 1.406 -2.759 -0.987 1.00 97.25 93 LEU A O 1
ATOM 746 N N . VAL A 1 94 ? 2.556 -2.803 -2.925 1.00 97.38 94 VAL A N 1
ATOM 747 C CA . VAL A 1 94 ? 1.642 -3.748 -3.576 1.00 97.38 94 VAL A CA 1
ATOM 748 C C . VAL A 1 94 ? 1.636 -5.096 -2.853 1.00 97.38 94 VAL A C 1
ATOM 750 O O . VAL A 1 94 ? 0.569 -5.640 -2.575 1.00 97.38 94 VAL A O 1
ATOM 753 N 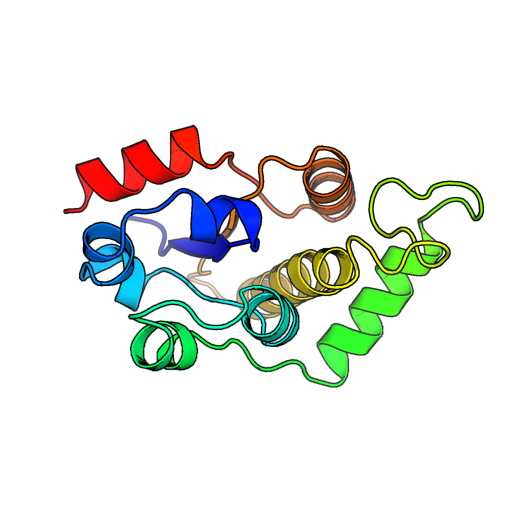N . ALA A 1 95 ? 2.806 -5.616 -2.470 1.00 97.88 95 ALA A N 1
ATOM 754 C CA . ALA A 1 95 ? 2.899 -6.877 -1.735 1.00 97.88 95 ALA A CA 1
ATOM 755 C C . ALA A 1 95 ? 2.167 -6.841 -0.387 1.00 97.88 95 ALA A C 1
ATOM 757 O O . ALA A 1 95 ? 1.545 -7.830 -0.000 1.00 97.88 95 ALA A O 1
ATOM 758 N N . THR A 1 96 ? 2.218 -5.708 0.313 1.00 97.88 96 THR A N 1
ATOM 759 C CA . THR A 1 96 ? 1.516 -5.513 1.587 1.00 97.88 96 THR A CA 1
ATOM 760 C C . THR A 1 96 ? 0.004 -5.534 1.385 1.00 97.88 96 THR A C 1
ATOM 762 O O . THR A 1 96 ? -0.702 -6.194 2.146 1.00 97.88 96 THR A O 1
ATOM 765 N N . ALA A 1 97 ? -0.496 -4.891 0.327 1.00 97.56 97 ALA A N 1
ATOM 766 C CA . ALA A 1 97 ? -1.918 -4.906 0.001 1.00 97.56 97 ALA A CA 1
ATOM 767 C C . ALA A 1 97 ? -2.417 -6.305 -0.400 1.00 97.56 97 ALA A C 1
ATOM 769 O O . ALA A 1 97 ? -3.455 -6.744 0.097 1.00 97.56 97 ALA A O 1
ATOM 770 N N . ILE A 1 98 ? -1.651 -7.042 -1.217 1.00 97.62 98 ILE A N 1
ATOM 771 C CA . ILE A 1 98 ? -1.947 -8.447 -1.553 1.00 97.62 98 ILE A CA 1
ATOM 772 C C . ILE A 1 98 ? -2.007 -9.289 -0.276 1.00 97.62 98 ILE A C 1
ATOM 774 O O . ILE A 1 98 ? -2.968 -10.022 -0.065 1.00 97.62 98 ILE A O 1
ATOM 778 N N . TYR A 1 99 ? -0.999 -9.160 0.591 1.00 97.69 99 TYR A N 1
ATOM 779 C CA . TYR A 1 99 ? -0.933 -9.907 1.843 1.00 97.69 99 TYR A CA 1
ATOM 780 C C . TYR A 1 99 ? -2.141 -9.626 2.742 1.00 97.69 99 TYR A C 1
ATOM 782 O O . TYR A 1 99 ? -2.776 -10.561 3.223 1.00 97.69 99 TYR A O 1
ATOM 790 N N . ALA A 1 100 ? -2.479 -8.350 2.946 1.00 96.19 100 ALA A N 1
ATOM 791 C CA . ALA A 1 100 ? -3.611 -7.952 3.774 1.00 96.19 100 ALA A CA 1
ATOM 792 C C . ALA A 1 100 ? -4.932 -8.501 3.219 1.00 96.19 100 ALA A C 1
ATOM 794 O O . ALA A 1 100 ? -5.697 -9.118 3.955 1.00 96.19 100 ALA A O 1
ATOM 795 N N . ARG A 1 101 ? -5.164 -8.376 1.909 1.00 95.56 101 ARG A N 1
ATOM 796 C CA . ARG A 1 101 ? -6.345 -8.947 1.254 1.00 95.56 101 ARG A CA 1
ATOM 797 C C . ARG A 1 101 ? -6.410 -10.471 1.400 1.00 95.56 101 ARG A C 1
ATOM 799 O O . ARG A 1 101 ? -7.475 -11.005 1.699 1.00 95.56 101 ARG A O 1
ATOM 806 N N . ASP A 1 102 ? -5.297 -11.177 1.215 1.00 95.12 102 ASP A N 1
ATOM 807 C CA . ASP A 1 102 ? -5.257 -12.641 1.326 1.00 95.12 102 ASP A CA 1
ATOM 808 C C . ASP A 1 102 ? -5.608 -13.119 2.751 1.00 95.12 102 ASP A C 1
ATOM 810 O O . ASP A 1 102 ? -6.222 -14.176 2.911 1.00 95.12 102 ASP A O 1
ATOM 814 N N . LEU A 1 103 ? -5.291 -12.332 3.789 1.00 94.12 103 LEU A N 1
ATOM 815 C CA . LEU A 1 103 ? -5.739 -12.606 5.162 1.00 94.12 103 LEU A CA 1
ATOM 816 C C . LEU A 1 103 ? -7.259 -12.441 5.322 1.00 94.12 103 LEU A C 1
ATOM 818 O O . LEU A 1 103 ? -7.898 -13.231 6.023 1.00 94.12 103 LEU A O 1
ATOM 822 N N . GLU A 1 104 ? -7.845 -11.438 4.669 1.00 93.81 104 GLU A N 1
ATOM 823 C CA . GLU A 1 104 ? -9.285 -11.163 4.728 1.00 93.81 104 GLU A CA 1
ATOM 824 C C . GLU A 1 104 ? -10.124 -12.137 3.899 1.00 93.81 104 GLU A C 1
ATOM 826 O O . GLU A 1 104 ? -11.277 -12.386 4.246 1.00 93.81 104 GLU A O 1
ATOM 831 N N . ALA A 1 105 ? -9.552 -12.752 2.859 1.00 89.25 105 ALA A N 1
ATOM 832 C CA . ALA A 1 105 ? -10.251 -13.673 1.956 1.00 89.25 105 ALA A CA 1
ATOM 833 C C . ALA A 1 105 ? -10.871 -14.900 2.658 1.00 89.25 105 ALA A C 1
ATOM 835 O O . ALA A 1 105 ? -11.746 -15.563 2.106 1.00 89.25 105 ALA A O 1
ATOM 836 N N . THR A 1 106 ? -10.428 -15.213 3.879 1.00 87.12 106 THR A N 1
ATOM 837 C CA . THR A 1 106 ? -10.957 -16.324 4.688 1.00 87.12 106 THR A CA 1
ATOM 838 C C . THR A 1 106 ? -12.074 -15.913 5.652 1.00 87.12 106 THR A C 1
ATOM 840 O O . THR A 1 106 ? -12.642 -16.771 6.333 1.00 87.12 106 THR A O 1
ATOM 843 N N . LYS A 1 107 ? -12.404 -14.618 5.739 1.00 90.06 107 LYS A N 1
ATOM 844 C CA . LYS A 1 107 ? -13.357 -14.080 6.715 1.00 90.06 107 LYS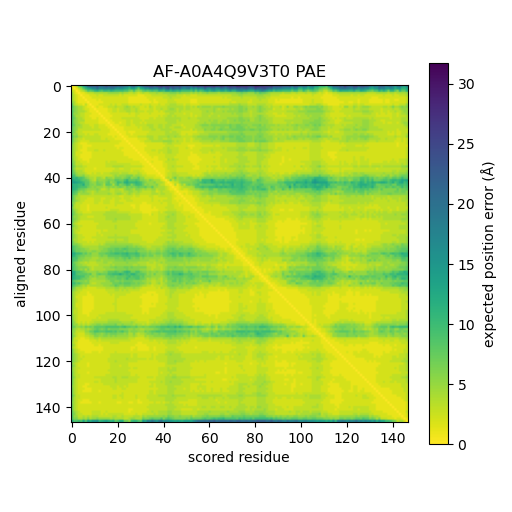 A CA 1
ATOM 845 C C . LYS A 1 107 ? -14.744 -13.871 6.111 1.00 90.06 107 LYS A C 1
ATOM 847 O O . LYS A 1 107 ? -14.892 -13.526 4.948 1.00 90.06 107 LYS A O 1
ATOM 852 N N . LEU A 1 108 ? -15.772 -14.028 6.950 1.00 86.12 108 LEU A N 1
ATOM 853 C CA . LEU A 1 108 ? -17.171 -13.783 6.572 1.00 86.12 108 LEU A CA 1
ATOM 854 C C . LEU A 1 108 ? -17.484 -12.285 6.405 1.00 86.12 108 LEU A C 1
ATOM 856 O O . LEU A 1 108 ? -18.318 -11.913 5.586 1.00 86.12 108 LEU A O 1
ATOM 860 N N . PHE A 1 109 ? -16.807 -11.441 7.185 1.00 88.75 109 PHE A N 1
ATOM 861 C CA . PHE A 1 109 ? -16.861 -9.984 7.095 1.00 88.75 109 PHE A CA 1
ATOM 862 C C . PHE A 1 109 ? -15.442 -9.489 6.840 1.00 88.75 109 PHE A C 1
ATOM 864 O O . PHE A 1 109 ? -14.671 -9.288 7.778 1.00 88.75 109 PHE A O 1
ATOM 871 N N . SER A 1 110 ? -15.080 -9.411 5.565 1.00 89.88 110 SER A N 1
ATOM 872 C CA . SER A 1 110 ? -13.751 -9.007 5.122 1.00 89.88 110 SER A CA 1
ATOM 873 C C . SER A 1 110 ? -13.602 -7.492 5.146 1.00 89.88 110 SER A C 1
ATOM 875 O O . SER A 1 110 ? -14.475 -6.773 4.650 1.00 89.88 110 SER A O 1
ATOM 877 N N . THR A 1 111 ? -12.465 -7.023 5.643 1.00 94.19 111 THR A N 1
ATOM 878 C CA . THR A 1 111 ? -12.023 -5.644 5.435 1.00 94.19 111 THR A CA 1
ATOM 879 C C . THR A 1 111 ? -11.510 -5.476 4.000 1.00 94.19 111 THR A C 1
ATOM 881 O O . THR A 1 111 ? -10.780 -6.325 3.485 1.00 94.19 111 THR A O 1
ATOM 884 N N . LEU A 1 112 ? -11.878 -4.382 3.337 1.00 95.12 112 LEU A N 1
ATOM 885 C CA . LEU A 1 112 ? -11.342 -4.023 2.028 1.00 95.12 112 LEU A CA 1
ATOM 886 C C . LEU A 1 112 ? -10.041 -3.235 2.195 1.00 95.12 112 LEU A C 1
ATOM 888 O O . LEU A 1 112 ? -9.997 -2.258 2.939 1.00 95.12 112 LEU A O 1
ATOM 892 N N . TYR A 1 113 ? -8.995 -3.632 1.473 1.00 96.75 113 TYR A N 1
ATOM 893 C CA . TYR A 1 113 ? -7.719 -2.922 1.438 1.00 96.75 113 TYR A CA 1
ATOM 894 C C . TYR A 1 113 ? -7.490 -2.309 0.058 1.00 96.75 113 TYR A C 1
ATOM 896 O O . TYR A 1 113 ? -7.450 -3.026 -0.941 1.00 96.75 113 TYR A O 1
ATOM 904 N N . ILE A 1 114 ? -7.310 -0.989 0.020 1.00 97.94 114 ILE A N 1
ATOM 905 C CA . ILE A 1 114 ? -7.141 -0.202 -1.205 1.00 97.94 114 ILE A CA 1
ATOM 906 C C . ILE A 1 114 ? -5.761 0.459 -1.207 1.00 97.94 114 ILE A C 1
ATOM 908 O O . ILE A 1 114 ? -5.343 1.050 -0.210 1.00 97.94 114 ILE A O 1
ATOM 912 N N . VAL A 1 115 ? -5.054 0.407 -2.335 1.00 98.25 115 VAL A N 1
ATOM 913 C CA . VAL A 1 115 ? -3.808 1.164 -2.526 1.00 98.25 115 VAL A CA 1
ATOM 914 C C . VAL A 1 115 ? -4.115 2.563 -3.056 1.00 98.25 115 VAL A C 1
ATOM 916 O O . VAL A 1 115 ? -4.802 2.731 -4.063 1.00 98.25 115 VAL A O 1
ATOM 919 N N . VAL A 1 116 ? -3.568 3.583 -2.401 1.00 97.56 116 VAL A N 1
ATOM 920 C CA . VAL A 1 116 ? -3.644 4.981 -2.832 1.00 97.56 116 VAL A CA 1
ATOM 921 C C . VAL A 1 116 ? -2.339 5.340 -3.524 1.00 97.56 116 VAL A C 1
ATOM 923 O O . VAL A 1 116 ? -1.310 5.527 -2.872 1.00 97.56 116 VAL A O 1
ATOM 926 N N . SER A 1 117 ? -2.380 5.431 -4.851 1.00 96.38 117 SER A N 1
ATOM 927 C CA . SER A 1 117 ? -1.215 5.789 -5.657 1.00 96.38 117 SER A CA 1
ATOM 928 C C . SER A 1 117 ? -1.618 6.484 -6.952 1.00 96.38 117 SER A C 1
ATOM 930 O O . SER A 1 117 ? -2.613 6.154 -7.599 1.00 96.38 117 SER A O 1
ATOM 932 N N . ASN A 1 118 ? -0.810 7.460 -7.357 1.00 94.88 118 ASN A N 1
ATOM 933 C CA . ASN A 1 118 ? -0.906 8.076 -8.680 1.00 94.88 118 ASN A CA 1
ATOM 934 C C . ASN A 1 118 ? 0.039 7.430 -9.701 1.00 94.88 118 ASN A C 1
ATOM 936 O O . ASN A 1 118 ? -0.002 7.813 -10.875 1.00 94.88 118 ASN A O 1
ATOM 940 N N . ASP A 1 119 ? 0.882 6.488 -9.276 1.00 94.31 119 ASP A N 1
ATOM 941 C CA . ASP A 1 119 ? 1.825 5.809 -10.148 1.00 94.31 119 ASP A CA 1
ATOM 942 C C . ASP A 1 119 ? 1.109 4.753 -11.005 1.00 94.31 119 ASP A C 1
ATOM 944 O O . ASP A 1 119 ? 0.391 3.876 -10.519 1.00 94.31 119 ASP A O 1
ATOM 948 N N . LYS A 1 120 ? 1.289 4.847 -12.325 1.00 94.12 120 LYS A N 1
ATOM 949 C CA . LYS A 1 120 ? 0.644 3.937 -13.278 1.00 94.12 120 LYS A CA 1
ATOM 950 C C . LYS A 1 120 ? 1.198 2.516 -13.195 1.00 94.12 120 LYS A C 1
ATOM 952 O O . LYS A 1 120 ? 0.438 1.581 -13.433 1.00 94.12 120 LYS A O 1
ATOM 957 N N . ALA A 1 121 ? 2.484 2.350 -12.900 1.00 94.00 121 ALA A N 1
ATOM 958 C CA . ALA A 1 121 ? 3.110 1.044 -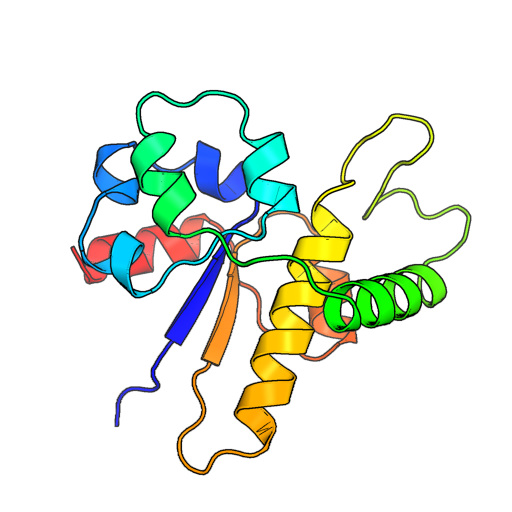12.753 1.00 94.00 121 ALA A CA 1
ATOM 959 C C . ALA A 1 121 ? 2.596 0.340 -11.493 1.00 94.00 121 ALA A C 1
ATOM 961 O O . ALA A 1 121 ? 2.204 -0.824 -11.579 1.00 94.00 121 ALA A O 1
ATOM 962 N N . VAL A 1 122 ? 2.483 1.063 -10.371 1.00 95.69 122 VAL A N 1
ATOM 963 C CA . VAL A 1 122 ? 1.861 0.546 -9.137 1.00 95.69 122 VAL A CA 1
ATOM 964 C C . VAL A 1 122 ? 0.441 0.070 -9.417 1.00 95.69 122 VAL A C 1
ATOM 966 O O . VAL A 1 122 ? 0.123 -1.093 -9.172 1.00 95.69 122 VAL A O 1
ATOM 969 N N . ARG A 1 123 ? -0.396 0.930 -10.013 1.00 96.12 123 ARG A N 1
ATOM 970 C CA . ARG A 1 123 ? -1.792 0.591 -10.329 1.00 96.12 123 ARG A CA 1
ATOM 971 C C . ARG A 1 123 ? -1.914 -0.611 -11.260 1.00 96.12 123 ARG A C 1
ATOM 973 O O . ARG A 1 123 ? -2.682 -1.519 -10.974 1.00 96.12 123 ARG A O 1
ATOM 980 N N . LYS A 1 124 ? -1.102 -0.666 -12.320 1.00 95.56 124 LYS A N 1
ATOM 981 C CA . LYS A 1 124 ? -1.070 -1.804 -13.251 1.00 95.56 124 LYS A CA 1
ATOM 982 C C . LYS A 1 124 ? -0.754 -3.118 -12.533 1.00 95.56 124 LYS A C 1
ATOM 984 O O . LYS A 1 124 ? -1.359 -4.140 -12.841 1.00 95.56 124 LYS A O 1
ATOM 989 N N . ILE A 1 125 ? 0.205 -3.112 -11.609 1.00 95.62 125 ILE A N 1
ATOM 990 C CA . ILE A 1 125 ? 0.581 -4.323 -10.875 1.00 95.62 125 ILE A CA 1
ATOM 991 C C . ILE A 1 125 ? -0.501 -4.697 -9.865 1.00 95.62 125 ILE A C 1
ATOM 993 O O . ILE A 1 125 ? -0.847 -5.871 -9.791 1.00 95.62 125 ILE A O 1
ATOM 997 N N . CYS A 1 126 ? -1.091 -3.735 -9.157 1.00 96.75 126 CYS A N 1
ATOM 998 C CA . CYS A 1 126 ? -2.267 -3.990 -8.326 1.00 96.75 126 CYS A CA 1
ATOM 999 C C . CYS A 1 126 ? -3.401 -4.648 -9.128 1.00 96.75 126 CYS A C 1
ATOM 1001 O O . CYS A 1 126 ? -3.906 -5.684 -8.699 1.00 96.75 126 CYS A O 1
ATOM 1003 N N . ASP A 1 127 ? -3.713 -4.138 -10.324 1.00 96.25 127 ASP A N 1
ATOM 1004 C CA . ASP A 1 127 ? -4.722 -4.725 -11.214 1.00 96.25 127 ASP A CA 1
ATOM 1005 C C . ASP A 1 127 ? -4.353 -6.168 -11.616 1.00 96.25 127 ASP A C 1
ATOM 1007 O O . ASP A 1 127 ? -5.194 -7.060 -11.577 1.00 96.25 127 A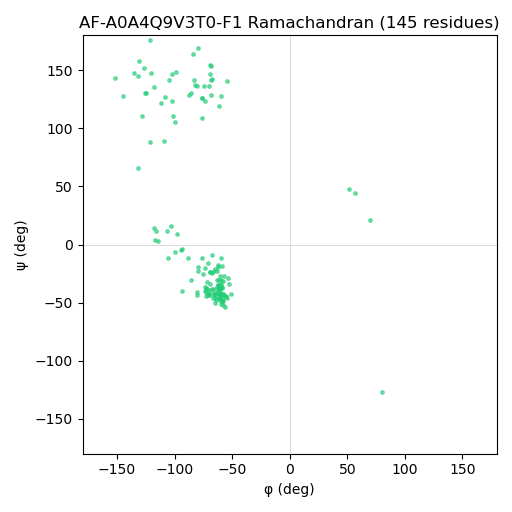SP A O 1
ATOM 1011 N N . CYS A 1 128 ? -3.081 -6.446 -11.941 1.00 94.69 128 CYS A N 1
ATOM 1012 C CA . CYS A 1 128 ? -2.603 -7.804 -12.254 1.00 94.69 128 CYS A CA 1
ATOM 1013 C C . CYS A 1 128 ? -2.735 -8.807 -11.099 1.00 94.69 128 CYS A C 1
ATOM 1015 O O . CYS A 1 128 ? -2.600 -10.015 -11.324 1.00 94.69 128 CYS A O 1
ATOM 1017 N N . PHE A 1 129 ? -2.908 -8.314 -9.877 1.00 95.56 129 PHE A N 1
ATOM 1018 C CA . PHE A 1 129 ? -3.039 -9.117 -8.676 1.00 95.56 129 PHE A CA 1
ATOM 1019 C C . PHE A 1 129 ? -4.405 -8.965 -8.015 1.00 95.56 129 PHE A C 1
ATOM 1021 O O . PHE A 1 129 ? -4.521 -9.454 -6.903 1.00 95.56 129 PHE A O 1
ATOM 1028 N N . ASP A 1 130 ? -5.411 -8.352 -8.648 1.00 95.44 130 ASP A N 1
ATOM 1029 C CA . ASP A 1 130 ? -6.754 -8.116 -8.087 1.00 95.44 130 ASP A CA 1
ATOM 1030 C C . ASP A 1 130 ? -6.736 -7.332 -6.757 1.00 95.44 130 ASP A C 1
ATOM 1032 O O . ASP A 1 130 ? -7.392 -7.696 -5.774 1.00 95.44 130 ASP A O 1
ATOM 1036 N N . VAL A 1 131 ? -5.922 -6.277 -6.695 1.00 96.75 131 VAL A N 1
ATOM 1037 C CA . VAL A 1 131 ? -5.887 -5.311 -5.589 1.00 96.75 131 VAL A CA 1
ATOM 1038 C C . VAL A 1 131 ? -6.483 -3.992 -6.063 1.00 96.75 131 VAL A C 1
ATOM 1040 O O . VAL A 1 131 ? -6.041 -3.432 -7.063 1.00 96.75 131 VAL A O 1
ATOM 1043 N N . GLU A 1 132 ? -7.463 -3.472 -5.326 1.00 96.88 132 GLU A N 1
ATOM 1044 C CA . GLU A 1 132 ? -8.107 -2.205 -5.667 1.00 96.88 132 GLU A CA 1
ATOM 1045 C C . GLU A 1 132 ? -7.161 -1.013 -5.486 1.00 96.88 132 GLU A C 1
ATOM 1047 O O . GLU A 1 132 ? -6.384 -0.943 -4.527 1.00 96.88 132 GLU A O 1
ATOM 1052 N N . THR A 1 133 ? -7.252 -0.046 -6.405 1.00 97.75 133 THR A N 1
ATOM 1053 C CA . THR A 1 133 ? -6.470 1.192 -6.349 1.00 97.75 133 THR A CA 1
ATOM 1054 C C . THR A 1 133 ? -7.320 2.431 -6.572 1.00 97.75 133 THR A C 1
ATOM 1056 O O . THR A 1 133 ? -8.237 2.434 -7.394 1.00 97.75 133 THR A O 1
ATOM 1059 N N . ILE A 1 134 ? -6.966 3.515 -5.885 1.00 97.62 134 ILE A N 1
ATOM 1060 C CA . ILE A 1 134 ? -7.505 4.858 -6.120 1.00 97.62 134 ILE A CA 1
ATOM 1061 C C . ILE A 1 134 ? -6.367 5.873 -6.230 1.00 97.62 134 ILE A C 1
ATOM 1063 O O . ILE A 1 134 ? -5.260 5.652 -5.736 1.00 97.62 134 ILE A O 1
ATOM 1067 N N . ASP A 1 135 ? -6.635 7.008 -6.871 1.00 95.94 135 ASP A N 1
ATOM 1068 C CA . ASP A 1 135 ? -5.683 8.116 -6.906 1.00 95.94 135 ASP A CA 1
ATOM 1069 C C . ASP A 1 135 ? -5.790 9.016 -5.661 1.00 95.94 135 ASP A C 1
ATOM 1071 O O . ASP A 1 135 ? -6.777 9.000 -4.919 1.00 95.94 135 ASP A O 1
ATOM 1075 N N . SER A 1 136 ? -4.765 9.846 -5.440 1.00 93.69 136 SER A N 1
ATOM 1076 C CA . SER A 1 136 ? -4.738 10.775 -4.301 1.00 93.69 136 SER A CA 1
ATOM 1077 C C . SER A 1 136 ? -5.896 11.778 -4.313 1.00 93.69 136 SER A C 1
ATOM 1079 O O . SER A 1 136 ? -6.276 12.272 -3.257 1.00 93.69 136 SER A O 1
ATOM 1081 N N . THR A 1 137 ? -6.448 12.123 -5.481 1.00 93.62 137 THR A N 1
ATOM 1082 C CA . THR A 1 137 ? -7.546 13.097 -5.584 1.00 93.62 137 THR A CA 1
ATOM 1083 C C . THR A 1 137 ? -8.845 12.491 -5.065 1.00 93.62 137 THR A C 1
ATOM 1085 O O . THR A 1 137 ? -9.547 13.122 -4.280 1.00 93.62 137 THR A O 1
ATOM 1088 N N . THR A 1 138 ? -9.122 11.249 -5.445 1.00 95.88 138 THR A N 1
ATOM 1089 C CA . THR A 1 138 ? -10.244 10.449 -4.953 1.00 95.88 138 THR A CA 1
ATOM 1090 C C . THR A 1 138 ? -10.115 10.236 -3.449 1.00 95.88 138 THR A C 1
ATOM 1092 O O . THR A 1 138 ? -11.063 10.483 -2.707 1.00 95.88 138 THR A O 1
ATOM 1095 N N . PHE A 1 139 ? -8.917 9.876 -2.981 1.00 96.12 139 PHE A N 1
ATOM 1096 C CA . PHE A 1 139 ? -8.653 9.711 -1.554 1.00 96.12 139 PHE A CA 1
ATOM 1097 C C . PHE A 1 139 ? -8.843 11.012 -0.756 1.00 96.12 139 PHE A C 1
ATOM 1099 O O . PHE A 1 139 ? -9.429 10.990 0.323 1.00 96.12 139 PHE A O 1
ATOM 1106 N N . LEU A 1 140 ? -8.417 12.161 -1.290 1.00 93.81 140 LEU A N 1
ATOM 1107 C CA . LEU A 1 140 ? -8.642 13.466 -0.660 1.00 93.81 140 LEU A CA 1
ATOM 1108 C C . LEU A 1 140 ? -10.131 13.801 -0.508 1.00 93.81 140 LEU A C 1
ATOM 1110 O O . LEU A 1 140 ? -10.515 14.401 0.494 1.00 93.81 140 LEU A O 1
ATOM 1114 N N . THR A 1 141 ? -10.966 13.431 -1.480 1.00 94.62 141 THR A N 1
ATOM 1115 C CA . THR A 1 141 ? -12.425 13.586 -1.370 1.00 94.62 141 THR A CA 1
ATOM 1116 C C . THR A 1 141 ? -12.975 12.710 -0.247 1.00 94.62 141 THR A C 1
ATOM 1118 O O . THR A 1 141 ? -13.655 13.227 0.633 1.00 94.62 141 THR A O 1
ATOM 1121 N N . ILE A 1 142 ? -12.582 11.431 -0.198 1.00 94.69 142 ILE A N 1
ATOM 1122 C CA . ILE A 1 142 ? -12.976 10.505 0.879 1.00 94.69 142 ILE A CA 1
ATOM 1123 C C . ILE A 1 142 ? -12.570 11.058 2.247 1.00 94.69 142 ILE A C 1
ATOM 1125 O O . ILE A 1 142 ? -13.364 11.029 3.186 1.00 94.69 142 ILE A O 1
ATOM 1129 N N . LEU A 1 143 ? -11.351 11.588 2.364 1.00 93.56 143 LEU A N 1
ATOM 1130 C CA . LEU A 1 143 ? -10.862 12.166 3.609 1.00 93.56 143 LEU A CA 1
ATOM 1131 C C . LEU A 1 143 ? -11.745 13.343 4.038 1.00 93.56 143 LEU A C 1
ATOM 1133 O O . LEU A 1 143 ? -12.198 13.365 5.178 1.00 93.56 143 LEU A O 1
ATOM 1137 N N . LYS A 1 144 ? -12.059 14.271 3.127 1.00 91.44 144 LYS A N 1
ATOM 1138 C CA . LYS A 1 144 ? -12.913 15.439 3.411 1.00 91.44 144 LYS A CA 1
ATOM 1139 C C . LYS A 1 144 ? -14.340 15.069 3.802 1.00 91.44 144 LYS A C 1
ATOM 1141 O O . LYS A 1 144 ? -14.890 15.719 4.681 1.00 91.44 144 LYS A O 1
ATOM 1146 N N . ASP A 1 145 ? -14.905 14.031 3.198 1.00 91.75 145 ASP A N 1
ATOM 1147 C CA . ASP A 1 145 ? -16.259 13.563 3.517 1.00 91.75 145 ASP A CA 1
ATOM 1148 C C . ASP A 1 145 ? -16.337 12.881 4.899 1.00 91.75 145 ASP A C 1
ATOM 1150 O O . ASP A 1 145 ? -17.424 12.717 5.449 1.00 91.75 145 ASP A O 1
ATOM 1154 N N . ASN A 1 146 ? -15.187 12.499 5.471 1.00 86.56 146 ASN A N 1
ATOM 1155 C CA . ASN A 1 146 ? -15.061 11.799 6.754 1.00 86.56 146 ASN A CA 1
ATOM 1156 C C . ASN A 1 146 ? -14.287 12.600 7.825 1.00 86.56 146 ASN A C 1
ATOM 1158 O O . ASN A 1 146 ? -13.853 12.021 8.829 1.00 86.56 146 ASN A O 1
ATOM 1162 N N . THR A 1 147 ? -14.081 13.906 7.613 1.00 67.44 147 THR A N 1
ATOM 1163 C CA . THR A 1 147 ? -13.434 14.820 8.576 1.00 67.44 147 THR A CA 1
ATOM 1164 C C . THR A 1 147 ? -14.465 15.712 9.251 1.00 67.44 147 THR A C 1
ATOM 1166 O O . THR A 1 147 ? -14.359 15.878 10.487 1.00 67.44 147 THR A O 1
#

Radius of gyration: 14.83 Å; Cα contacts (8 Å, |Δi|>4): 209; chains: 1; bounding box: 44×35×34 Å